Protein AF-A0A8J3GR95-F1 (afdb_monomer_lite)

Structure (mmCIF, N/CA/C/O backbone):
data_AF-A0A8J3GR95-F1
#
_entry.id   AF-A0A8J3GR95-F1
#
loop_
_atom_site.group_PDB
_atom_site.id
_atom_site.type_symbol
_atom_site.label_atom_id
_atom_site.label_alt_id
_atom_site.label_comp_id
_atom_site.label_asym_id
_atom_site.label_entity_id
_atom_site.label_seq_id
_atom_site.pdbx_PDB_ins_code
_atom_site.Cartn_x
_atom_site.Cartn_y
_atom_site.Cartn_z
_atom_site.occupancy
_atom_site.B_iso_or_equiv
_atom_site.auth_seq_id
_atom_site.auth_comp_id
_atom_site.auth_asym_id
_atom_site.auth_atom_id
_atom_site.pdbx_PDB_model_num
ATOM 1 N N . MET A 1 1 ? -12.583 -8.282 16.397 1.00 66.81 1 MET A N 1
ATOM 2 C CA . MET A 1 1 ? -12.883 -7.918 14.992 1.00 66.81 1 MET A CA 1
ATOM 3 C C . MET A 1 1 ? -12.181 -6.630 14.562 1.00 66.81 1 MET A C 1
ATOM 5 O O . MET A 1 1 ? -11.466 -6.665 13.571 1.00 66.81 1 MET A O 1
ATOM 9 N N . LYS A 1 2 ? -12.258 -5.545 15.347 1.00 77.50 2 LYS A N 1
ATOM 10 C CA . LYS A 1 2 ? -11.601 -4.254 15.047 1.00 77.50 2 LYS A CA 1
ATOM 11 C C . LYS A 1 2 ? -10.073 -4.325 14.907 1.00 77.50 2 LYS A C 1
ATOM 13 O O . LYS A 1 2 ? -9.529 -3.815 13.937 1.00 77.50 2 LYS A O 1
ATOM 18 N N . VAL A 1 3 ? -9.390 -5.031 15.816 1.00 84.38 3 VAL A N 1
ATOM 19 C CA . VAL A 1 3 ? -7.919 -5.191 15.762 1.00 84.38 3 VAL A CA 1
ATOM 20 C C . VAL A 1 3 ? -7.475 -5.970 14.522 1.00 84.38 3 VAL A C 1
ATOM 22 O O . VAL A 1 3 ? -6.514 -5.584 13.872 1.00 84.38 3 VAL A O 1
ATOM 25 N N . PHE A 1 4 ? -8.193 -7.033 14.149 1.00 86.44 4 PHE A N 1
ATOM 26 C CA . PHE A 1 4 ? -7.881 -7.795 12.937 1.00 86.44 4 PHE A CA 1
ATOM 27 C C . PHE A 1 4 ? -8.058 -6.940 11.675 1.00 86.44 4 PHE A C 1
ATOM 29 O O . PHE A 1 4 ? -7.159 -6.891 10.844 1.00 86.44 4 PHE A O 1
ATOM 36 N N . ALA A 1 5 ? -9.169 -6.204 11.564 1.00 87.38 5 ALA A N 1
ATOM 37 C CA . ALA A 1 5 ? -9.405 -5.289 10.448 1.00 87.38 5 ALA A CA 1
ATOM 38 C C . ALA A 1 5 ? -8.350 -4.167 10.375 1.00 87.38 5 ALA A C 1
ATOM 40 O O . ALA A 1 5 ? -7.886 -3.833 9.286 1.00 87.38 5 ALA A O 1
ATOM 41 N N . PHE A 1 6 ? -7.909 -3.644 11.524 1.00 87.75 6 PHE A N 1
ATOM 42 C CA . PHE A 1 6 ? -6.791 -2.704 11.599 1.00 87.75 6 PHE A CA 1
ATOM 43 C C . PHE A 1 6 ? -5.482 -3.323 11.092 1.00 87.75 6 PHE A C 1
ATOM 45 O O . PHE A 1 6 ? -4.804 -2.711 10.276 1.00 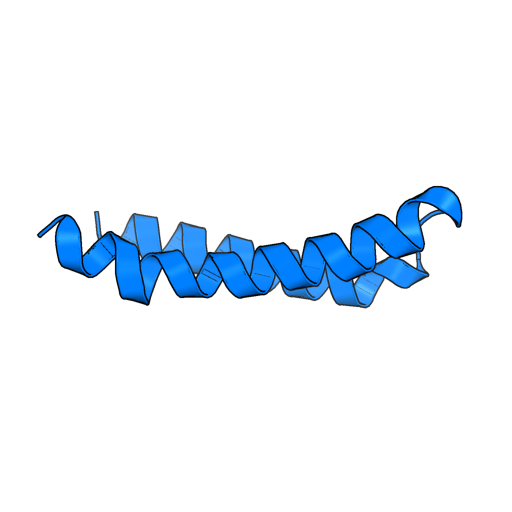87.75 6 PHE A O 1
ATOM 52 N N . LEU A 1 7 ? -5.139 -4.541 11.522 1.00 93.06 7 LEU A N 1
ATOM 53 C CA . LEU A 1 7 ? -3.919 -5.222 11.076 1.00 93.06 7 LEU A CA 1
ATOM 54 C C . LEU A 1 7 ? -3.932 -5.491 9.567 1.00 93.06 7 LEU A C 1
ATOM 56 O O . LEU A 1 7 ? -2.916 -5.298 8.905 1.00 93.06 7 LEU A O 1
ATOM 60 N N . VAL A 1 8 ? -5.083 -5.883 9.014 1.00 92.56 8 VAL A N 1
ATOM 61 C CA . VAL A 1 8 ? -5.253 -6.061 7.565 1.00 92.56 8 VAL A CA 1
ATOM 62 C C . VAL A 1 8 ? -5.075 -4.733 6.827 1.00 92.56 8 VAL A C 1
ATOM 64 O O . VAL A 1 8 ? -4.337 -4.684 5.848 1.00 92.56 8 VAL A O 1
ATOM 67 N N . SER A 1 9 ? -5.696 -3.654 7.310 1.00 93.12 9 SER A N 1
ATOM 68 C CA . SER A 1 9 ? -5.547 -2.306 6.745 1.00 93.12 9 SER A CA 1
ATOM 69 C C . SER A 1 9 ? -4.088 -1.832 6.796 1.00 93.12 9 SER A C 1
ATOM 71 O O . SER A 1 9 ? -3.546 -1.410 5.778 1.00 93.12 9 SER A O 1
ATOM 73 N N . LEU A 1 10 ? -3.405 -2.008 7.929 1.00 93.88 10 LEU A N 1
ATOM 74 C CA . LEU A 1 10 ? -1.994 -1.662 8.093 1.00 93.88 10 LEU A CA 1
ATOM 75 C C . LEU A 1 10 ? -1.093 -2.445 7.128 1.00 93.88 10 LEU A C 1
ATOM 77 O O . LEU A 1 10 ? -0.216 -1.860 6.495 1.00 93.88 10 LEU A O 1
ATOM 81 N N . ALA A 1 11 ? -1.320 -3.753 6.984 1.00 96.19 11 ALA A N 1
ATOM 82 C CA . ALA A 1 11 ? -0.568 -4.587 6.052 1.00 96.19 11 ALA A CA 1
ATOM 83 C C . ALA A 1 11 ? -0.786 -4.155 4.592 1.00 96.19 11 ALA A C 1
ATOM 85 O O . ALA A 1 11 ? 0.177 -4.060 3.835 1.00 96.19 11 ALA A O 1
ATOM 86 N N . LEU A 1 12 ? -2.026 -3.836 4.209 1.00 95.94 12 LEU A N 1
ATOM 87 C CA . LEU A 1 12 ? -2.369 -3.313 2.881 1.00 95.94 12 LEU A CA 1
ATOM 88 C C . LEU A 1 12 ? -1.721 -1.951 2.613 1.00 95.94 12 LEU A C 1
ATOM 90 O O . LEU A 1 12 ? -1.230 -1.715 1.513 1.00 95.94 12 LEU A O 1
ATOM 94 N N . PHE A 1 13 ? -1.680 -1.076 3.619 1.00 96.56 13 PHE A N 1
ATOM 95 C CA . PHE A 1 13 ? -1.060 0.241 3.516 1.00 96.56 13 PHE A CA 1
ATOM 96 C C . PHE A 1 13 ? 0.455 0.138 3.316 1.00 96.56 13 PHE A C 1
ATOM 98 O O . PHE A 1 13 ? 0.995 0.679 2.353 1.00 96.56 13 PHE A O 1
ATOM 105 N N . LEU A 1 14 ? 1.143 -0.599 4.194 1.00 97.69 14 LEU A N 1
ATOM 106 C CA . LEU A 1 14 ? 2.595 -0.780 4.120 1.00 97.69 14 LEU A CA 1
ATOM 107 C C . LEU A 1 14 ? 3.002 -1.570 2.872 1.00 97.69 14 LEU A C 1
ATOM 109 O O . LEU A 1 14 ? 3.967 -1.209 2.202 1.00 97.69 14 LEU A O 1
ATOM 113 N N . GLY A 1 15 ? 2.241 -2.612 2.531 1.00 97.00 15 GLY A N 1
ATOM 114 C CA . GLY A 1 15 ? 2.437 -3.388 1.312 1.00 97.00 15 GLY A CA 1
ATOM 115 C C . GLY A 1 15 ? 2.224 -2.546 0.058 1.00 97.00 15 GLY A C 1
ATOM 116 O O . GLY A 1 15 ? 3.047 -2.596 -0.848 1.00 97.00 15 GLY A O 1
ATOM 117 N N . GLY A 1 16 ? 1.178 -1.719 0.022 1.00 96.50 16 GLY A N 1
ATOM 118 C CA . GLY A 1 16 ? 0.914 -0.799 -1.082 1.00 96.50 16 GLY A CA 1
ATOM 119 C C . GLY A 1 16 ? 2.007 0.258 -1.248 1.00 96.50 16 GLY A C 1
ATOM 120 O O . GLY A 1 16 ? 2.465 0.474 -2.366 1.00 96.50 16 GLY A O 1
ATOM 121 N N . LEU A 1 17 ? 2.490 0.851 -0.147 1.00 96.56 17 LEU A N 1
ATOM 122 C CA . LEU A 1 17 ? 3.621 1.787 -0.162 1.00 96.56 17 LEU A CA 1
ATOM 123 C C . LEU A 1 17 ? 4.902 1.136 -0.686 1.00 96.56 17 LEU A C 1
ATOM 125 O O . LEU A 1 17 ? 5.588 1.726 -1.519 1.00 96.56 17 LEU A O 1
ATOM 129 N N . ALA A 1 18 ? 5.214 -0.077 -0.225 1.00 96.44 18 ALA A N 1
ATOM 130 C CA . ALA A 1 18 ? 6.366 -0.824 -0.710 1.00 96.44 18 ALA A CA 1
ATOM 131 C C . ALA A 1 18 ? 6.219 -1.158 -2.202 1.00 96.44 18 ALA A C 1
ATOM 133 O O . ALA A 1 18 ? 7.142 -0.924 -2.972 1.00 96.44 18 ALA A O 1
ATOM 134 N N . LEU A 1 19 ? 5.054 -1.643 -2.632 1.00 94.81 19 LEU A N 1
ATOM 135 C CA . LEU A 1 19 ? 4.796 -2.031 -4.019 1.00 94.81 19 LEU A CA 1
ATOM 136 C C . LEU A 1 19 ? 4.879 -0.829 -4.978 1.00 94.81 19 LEU A C 1
ATOM 138 O O . LEU A 1 19 ? 5.487 -0.938 -6.037 1.00 94.81 19 LEU A O 1
ATOM 142 N N . PHE A 1 20 ? 4.352 0.329 -4.568 1.00 91.38 20 PHE A N 1
ATOM 143 C CA . PHE A 1 20 ? 4.485 1.599 -5.286 1.00 91.38 20 PHE A CA 1
ATOM 144 C C . PHE A 1 20 ? 5.936 2.111 -5.306 1.00 91.38 20 PHE A C 1
ATOM 146 O O . PHE A 1 20 ? 6.431 2.510 -6.357 1.00 91.38 20 PHE A O 1
ATOM 153 N N . GLY A 1 21 ? 6.637 2.080 -4.168 1.00 93.56 21 GLY A N 1
ATOM 154 C CA . GLY A 1 21 ? 8.003 2.601 -4.050 1.00 93.56 21 GLY A CA 1
ATOM 155 C C . GLY A 1 21 ? 9.048 1.746 -4.771 1.00 93.56 21 GLY A C 1
ATOM 156 O O . GLY A 1 21 ? 9.967 2.279 -5.388 1.00 93.56 21 GLY A O 1
ATOM 157 N N . TYR A 1 22 ? 8.880 0.422 -4.746 1.00 95.44 22 TYR A N 1
ATOM 158 C CA . TYR A 1 22 ? 9.731 -0.538 -5.452 1.00 95.44 22 TYR A CA 1
ATOM 159 C C . TYR A 1 22 ? 9.247 -0.853 -6.866 1.00 95.44 22 TYR A C 1
ATOM 161 O O . TYR A 1 22 ? 9.908 -1.630 -7.554 1.00 95.44 22 TYR A O 1
ATOM 169 N N . ALA A 1 23 ? 8.156 -0.240 -7.337 1.00 94.62 23 ALA A N 1
ATOM 170 C CA . ALA A 1 23 ? 7.621 -0.476 -8.676 1.00 94.62 23 ALA A CA 1
ATOM 171 C C . ALA A 1 23 ? 8.707 -0.370 -9.750 1.00 94.62 23 ALA A C 1
ATOM 173 O O . ALA A 1 23 ? 8.773 -1.217 -10.634 1.00 94.62 23 ALA A O 1
ATOM 174 N N . PHE A 1 24 ? 9.619 0.598 -9.594 1.00 92.88 24 PHE A N 1
ATOM 175 C CA . PHE A 1 24 ? 10.702 0.860 -10.537 1.00 92.88 24 PHE A CA 1
ATOM 176 C C . PHE A 1 24 ? 11.844 -0.175 -10.528 1.00 92.88 24 PHE A C 1
ATOM 178 O O . PHE A 1 24 ? 12.758 -0.108 -11.348 1.00 92.88 24 PHE A O 1
ATOM 185 N N . THR A 1 25 ? 11.801 -1.142 -9.613 1.00 94.69 25 THR A N 1
ATOM 186 C CA . THR A 1 25 ? 12.755 -2.259 -9.540 1.00 94.69 25 THR A CA 1
ATOM 187 C C . THR A 1 25 ? 12.228 -3.539 -10.189 1.00 94.69 25 THR A C 1
ATOM 189 O O . THR A 1 25 ? 12.984 -4.497 -10.345 1.00 94.69 25 THR A O 1
ATOM 192 N N . PHE A 1 26 ? 10.950 -3.570 -10.583 1.00 91.81 26 PHE A N 1
ATOM 193 C CA . PHE A 1 26 ? 10.369 -4.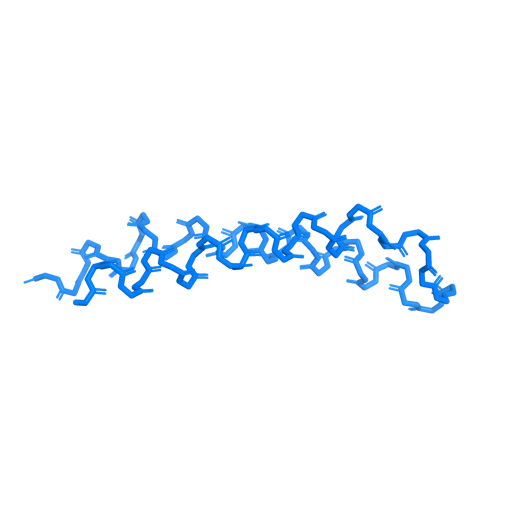687 -11.326 1.00 91.81 26 PHE A CA 1
ATOM 194 C C . PHE A 1 26 ? 10.768 -4.649 -12.809 1.00 91.81 26 PHE A C 1
ATOM 196 O O . PHE A 1 26 ? 11.334 -3.666 -13.288 1.00 91.81 26 PHE A O 1
ATOM 203 N N . SER A 1 27 ? 10.474 -5.729 -13.541 1.00 91.19 27 SER A N 1
ATOM 204 C CA . SER A 1 27 ? 10.616 -5.755 -15.002 1.00 91.19 27 SER A CA 1
ATOM 205 C C . SER A 1 27 ? 9.765 -4.660 -15.657 1.00 91.19 27 SER A C 1
ATOM 207 O O . SER A 1 27 ? 8.750 -4.249 -15.091 1.00 91.19 27 SER A O 1
ATOM 209 N N . GLU A 1 28 ? 10.154 -4.206 -16.854 1.00 87.56 28 GLU A N 1
ATOM 210 C CA . GLU A 1 28 ? 9.471 -3.103 -17.557 1.00 87.56 28 GLU A CA 1
ATOM 211 C C . GLU A 1 28 ? 7.958 -3.342 -17.696 1.00 87.56 28 GLU A C 1
ATOM 213 O O . GLU A 1 28 ? 7.164 -2.440 -17.435 1.00 87.56 28 GLU A O 1
ATOM 218 N N . ASP A 1 29 ? 7.550 -4.583 -17.971 1.00 89.81 29 ASP A N 1
ATOM 219 C CA . ASP A 1 29 ? 6.137 -4.970 -18.096 1.00 89.81 29 ASP A CA 1
ATOM 220 C C . ASP A 1 29 ? 5.334 -4.814 -16.790 1.00 89.81 29 ASP A C 1
ATOM 222 O O . ASP A 1 29 ? 4.111 -4.664 -16.807 1.00 89.81 29 ASP A O 1
ATOM 226 N N . LEU A 1 30 ? 6.007 -4.865 -15.637 1.00 92.06 30 LEU A N 1
ATOM 227 C CA . LEU A 1 30 ? 5.386 -4.841 -14.312 1.00 92.06 30 LEU A CA 1
ATOM 228 C C . LEU A 1 30 ? 5.531 -3.493 -13.599 1.00 92.06 30 LEU A C 1
ATOM 230 O O . LEU A 1 30 ? 4.862 -3.295 -12.586 1.00 92.06 30 LEU A O 1
ATOM 234 N N . HIS A 1 31 ? 6.329 -2.550 -14.117 1.00 92.50 31 HIS A N 1
ATOM 235 C CA . HIS A 1 31 ? 6.485 -1.202 -13.541 1.00 92.50 31 HIS A CA 1
ATOM 236 C C . HIS A 1 31 ? 5.144 -0.511 -13.345 1.00 92.50 31 HIS A C 1
ATOM 238 O O . HIS A 1 31 ? 4.807 -0.072 -12.247 1.00 92.50 31 HIS A O 1
ATOM 244 N N .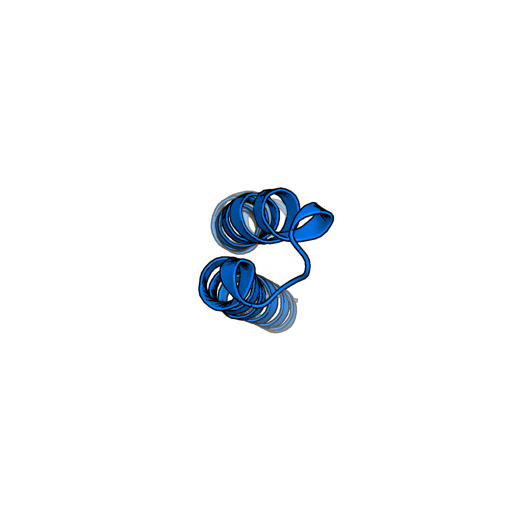 THR A 1 32 ? 4.359 -0.431 -14.418 1.00 93.25 32 THR A N 1
ATOM 245 C CA . THR A 1 32 ? 3.086 0.291 -14.421 1.00 93.25 32 THR A CA 1
ATOM 246 C C . THR A 1 32 ? 2.085 -0.363 -13.476 1.00 93.25 32 THR A C 1
ATOM 248 O O . THR A 1 32 ? 1.428 0.322 -12.692 1.00 93.25 32 THR A O 1
ATOM 251 N N . ILE A 1 33 ? 2.006 -1.695 -13.503 1.00 94.69 33 ILE A N 1
ATOM 252 C CA . ILE A 1 33 ? 1.095 -2.461 -12.648 1.00 94.69 33 ILE A CA 1
ATOM 253 C C . ILE A 1 33 ? 1.519 -2.352 -11.179 1.00 94.69 33 ILE A C 1
ATOM 255 O O . ILE A 1 33 ? 0.667 -2.140 -10.323 1.00 94.69 33 ILE A O 1
ATOM 259 N N . GLY A 1 34 ? 2.816 -2.439 -10.879 1.00 95.12 34 GLY A N 1
ATOM 260 C CA . GLY A 1 34 ? 3.351 -2.266 -9.529 1.00 95.12 34 GLY A CA 1
ATOM 261 C C . GLY A 1 34 ? 3.089 -0.863 -8.982 1.00 95.12 34 GLY A C 1
ATOM 262 O O . GLY A 1 34 ? 2.626 -0.704 -7.858 1.00 95.12 34 GLY A O 1
ATOM 263 N N . PHE A 1 35 ? 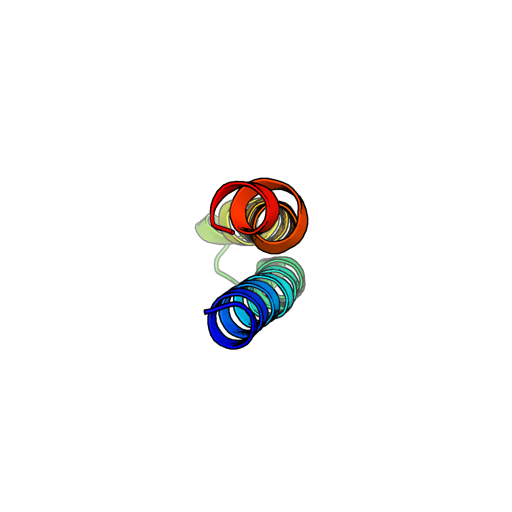3.286 0.169 -9.798 1.00 94.50 35 PHE A N 1
ATOM 264 C CA . PHE A 1 35 ? 3.069 1.550 -9.378 1.00 94.50 35 PHE A CA 1
ATOM 265 C C . PHE A 1 35 ? 1.589 1.837 -9.088 1.00 94.50 35 PHE A C 1
ATOM 267 O O . PHE A 1 35 ? 1.229 2.218 -7.972 1.00 94.50 35 PHE A O 1
ATOM 274 N N . PHE A 1 36 ? 0.706 1.603 -10.066 1.00 96.69 36 PHE A N 1
ATOM 275 C CA . PHE A 1 36 ? -0.726 1.875 -9.909 1.00 96.69 36 PHE A CA 1
ATOM 276 C C . PHE A 1 36 ? -1.414 0.885 -8.967 1.00 96.69 36 PHE A C 1
ATOM 278 O O . PHE A 1 36 ? -2.292 1.280 -8.202 1.00 96.69 36 PHE A O 1
ATOM 285 N N . GLY A 1 37 ? -0.992 -0.380 -8.961 1.00 95.81 37 GLY A N 1
ATOM 286 C CA . GLY A 1 37 ? -1.466 -1.379 -8.007 1.00 95.81 37 GLY A CA 1
ATOM 287 C C . GLY A 1 37 ? -1.140 -0.993 -6.566 1.00 95.81 37 GLY A C 1
ATOM 288 O O . GLY A 1 37 ? -1.984 -1.152 -5.686 1.00 95.81 37 GLY A O 1
ATOM 289 N N . GLY A 1 38 ? 0.036 -0.405 -6.329 1.00 95.94 38 GLY A N 1
ATOM 290 C CA . GLY A 1 38 ? 0.442 0.087 -5.013 1.00 95.94 38 GLY A CA 1
ATOM 291 C C . GLY A 1 38 ? -0.422 1.258 -4.551 1.00 95.94 38 GLY A C 1
ATOM 292 O O . GLY A 1 38 ? -0.898 1.260 -3.416 1.00 95.94 38 GLY A O 1
ATOM 293 N N . ILE A 1 39 ? -0.718 2.199 -5.453 1.00 95.94 39 ILE A N 1
ATOM 294 C CA . ILE A 1 39 ? -1.648 3.309 -5.189 1.00 95.94 39 ILE A CA 1
ATOM 295 C C . ILE A 1 39 ? -3.034 2.773 -4.809 1.00 95.94 39 ILE A C 1
ATOM 297 O O . ILE A 1 39 ? -3.580 3.168 -3.779 1.00 95.94 39 ILE A O 1
ATOM 301 N N . VAL A 1 40 ? -3.585 1.837 -5.589 1.00 96.19 40 VAL A N 1
ATOM 302 C CA . VAL A 1 40 ? -4.896 1.229 -5.307 1.00 96.19 40 VAL A CA 1
ATOM 303 C C . VAL A 1 40 ? -4.889 0.501 -3.961 1.00 96.19 40 VAL A C 1
ATOM 305 O O . VAL A 1 40 ? -5.823 0.667 -3.177 1.00 96.19 40 VAL A O 1
ATOM 308 N N . ALA A 1 41 ? -3.834 -0.255 -3.651 1.00 95.81 41 ALA A N 1
ATOM 309 C CA . ALA A 1 41 ? -3.682 -0.942 -2.370 1.00 95.81 41 ALA A CA 1
ATOM 310 C C . ALA A 1 41 ? -3.677 0.040 -1.183 1.00 95.81 41 ALA A C 1
ATOM 312 O O . ALA A 1 41 ? -4.391 -0.172 -0.201 1.00 95.81 41 ALA A O 1
ATOM 313 N N . VAL A 1 42 ? -2.952 1.159 -1.298 1.00 95.88 42 VAL A N 1
ATOM 314 C CA . VAL A 1 42 ? -2.959 2.231 -0.291 1.00 95.88 42 VAL A CA 1
ATOM 315 C C . VAL A 1 42 ? -4.353 2.846 -0.157 1.00 95.88 42 VAL A C 1
ATOM 317 O O . VAL A 1 42 ? -4.840 2.997 0.961 1.00 95.88 42 VAL A O 1
ATOM 320 N N . SER A 1 43 ? -5.045 3.150 -1.256 1.00 94.50 43 SER A N 1
ATOM 321 C CA . SER A 1 43 ? -6.407 3.697 -1.198 1.00 94.50 43 SER A CA 1
ATOM 322 C C . SER A 1 43 ? -7.397 2.733 -0.531 1.00 94.50 43 SER A C 1
ATOM 324 O O . SER A 1 43 ? -8.174 3.142 0.333 1.00 94.50 43 SER A O 1
ATOM 326 N N . LEU A 1 44 ? -7.339 1.441 -0.867 1.00 92.94 44 LEU A N 1
ATOM 327 C CA . LEU A 1 44 ? -8.195 0.409 -0.271 1.00 92.94 44 LEU A CA 1
ATOM 328 C C . LEU A 1 44 ? -7.903 0.194 1.215 1.00 92.94 44 LEU A C 1
ATOM 330 O O . LEU A 1 44 ? -8.828 -0.080 1.981 1.00 92.94 44 LEU A O 1
ATOM 334 N N . SER A 1 45 ? -6.650 0.372 1.643 1.00 94.00 45 SER A N 1
ATOM 335 C CA . SER A 1 45 ? -6.282 0.280 3.056 1.00 94.00 45 SER A CA 1
ATOM 336 C C . SER A 1 45 ? -7.084 1.257 3.920 1.00 94.00 45 SER A C 1
ATOM 338 O O . SER A 1 45 ? -7.504 0.885 5.011 1.00 94.00 45 SER A O 1
ATOM 340 N N . LEU A 1 46 ? -7.380 2.458 3.407 1.00 88.56 46 LEU A N 1
ATOM 341 C CA . LEU A 1 46 ? -8.149 3.490 4.106 1.00 88.56 46 LEU A CA 1
ATOM 342 C C . LEU A 1 46 ? -9.655 3.190 4.085 1.00 88.56 46 LEU A C 1
ATOM 344 O O . LEU A 1 46 ? -10.373 3.514 5.028 1.00 88.56 46 LEU A O 1
ATOM 348 N N . MET A 1 47 ? -10.151 2.515 3.049 1.00 89.38 47 MET A N 1
ATOM 349 C CA . MET A 1 47 ? -11.570 2.161 2.946 1.00 89.38 47 MET A CA 1
ATOM 350 C C . MET A 1 47 ? -12.025 1.228 4.083 1.00 89.38 47 MET A C 1
ATOM 352 O O . MET A 1 47 ? -13.145 1.359 4.576 1.00 89.38 47 MET A O 1
ATOM 356 N N . ILE A 1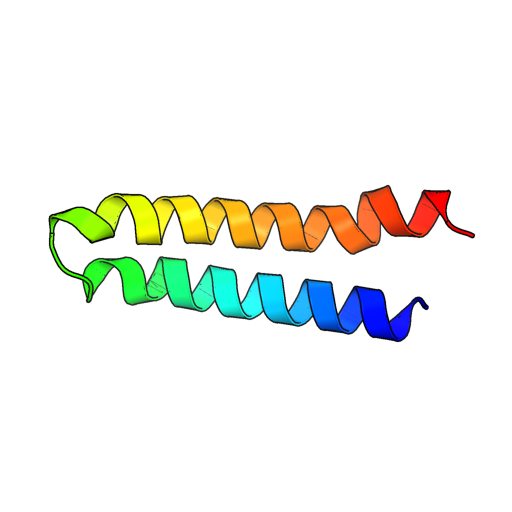 48 ? -11.155 0.320 4.536 1.00 80.56 48 ILE A N 1
ATOM 357 C CA . ILE A 1 48 ? -11.456 -0.654 5.598 1.00 80.56 48 ILE A CA 1
ATOM 358 C C . ILE A 1 48 ? -11.844 0.028 6.931 1.00 80.56 48 ILE A C 1
ATOM 360 O O . ILE A 1 48 ? -12.950 -0.236 7.412 1.00 80.56 48 ILE A O 1
ATOM 364 N N . PRO A 1 49 ? -11.010 0.900 7.539 1.00 78.12 49 PRO A N 1
ATOM 365 C CA . PRO A 1 49 ? -11.355 1.582 8.783 1.00 78.12 49 PRO A CA 1
ATOM 366 C C . PRO A 1 49 ? -12.485 2.596 8.622 1.00 78.12 49 PRO A C 1
ATOM 368 O O . PRO A 1 49 ? -13.329 2.675 9.508 1.00 78.12 49 PRO A O 1
ATOM 371 N N . PHE A 1 50 ? -12.529 3.345 7.516 1.00 76.88 50 PHE A N 1
ATOM 372 C CA . PHE A 1 50 ? -13.471 4.460 7.389 1.00 76.88 50 PHE A CA 1
ATOM 373 C C . PHE A 1 50 ? -14.870 4.062 6.914 1.00 76.88 50 PHE A C 1
ATOM 375 O O . PHE A 1 50 ? -15.823 4.731 7.272 1.00 76.88 50 PHE A O 1
ATOM 382 N N . HIS A 1 51 ? -15.017 3.013 6.100 1.00 78.94 51 HIS A N 1
ATOM 383 C CA . HIS A 1 51 ? -16.314 2.687 5.483 1.00 78.94 51 HIS A CA 1
ATOM 384 C C . HIS A 1 51 ? -16.845 1.310 5.876 1.00 78.94 51 HIS A C 1
ATOM 386 O O . HIS A 1 51 ? -18.059 1.109 5.924 1.00 78.94 51 HIS A O 1
ATOM 392 N N . LEU A 1 52 ? -15.955 0.344 6.122 1.00 74.88 52 LEU A N 1
ATOM 393 C CA . LEU A 1 52 ? -16.357 -1.037 6.388 1.00 74.88 52 LEU A CA 1
ATOM 394 C C . LEU A 1 52 ? -16.606 -1.281 7.880 1.00 74.88 52 LEU A C 1
ATOM 396 O O . LEU A 1 52 ? -17.590 -1.918 8.244 1.00 74.88 52 LEU A O 1
ATOM 400 N N . LEU A 1 53 ? -15.735 -0.752 8.740 1.00 73.25 53 LEU A N 1
ATOM 401 C CA . LEU A 1 53 ? -15.826 -0.928 10.191 1.00 73.25 53 LEU A CA 1
ATOM 402 C C . LEU A 1 53 ? -17.009 -0.182 10.832 1.00 73.25 53 LEU A C 1
ATOM 404 O O . LEU A 1 53 ? -17.538 -0.681 11.816 1.00 73.25 53 LEU A O 1
ATOM 408 N N . GLU A 1 54 ? -17.477 0.933 10.261 1.00 67.12 54 GLU A N 1
ATOM 409 C CA . GLU A 1 54 ? -18.677 1.649 10.743 1.00 67.12 54 GLU A CA 1
ATOM 410 C C . GLU A 1 54 ? -19.992 0.883 10.521 1.00 67.12 54 GLU A C 1
ATOM 412 O O . GLU A 1 54 ? -20.979 1.159 11.193 1.00 67.12 54 GLU A O 1
ATOM 417 N N . ARG A 1 55 ? -20.035 -0.061 9.570 1.00 62.34 55 ARG A N 1
ATOM 418 C CA . ARG A 1 55 ? -21.267 -0.784 9.195 1.00 62.34 55 ARG A CA 1
ATOM 419 C C . ARG A 1 55 ? -21.396 -2.176 9.813 1.00 62.34 55 ARG A C 1
ATOM 421 O O . ARG A 1 55 ? -22.401 -2.841 9.580 1.00 62.34 55 ARG A O 1
ATOM 428 N N . LEU A 1 56 ? -20.357 -2.644 10.502 1.00 59.62 56 LEU A N 1
ATOM 429 C CA . LEU A 1 56 ? -20.258 -4.004 11.045 1.00 59.62 56 LEU A CA 1
ATOM 430 C C . LEU A 1 56 ? -20.327 -4.048 12.583 1.00 59.62 56 LEU A C 1
ATOM 432 O O . LEU A 1 56 ? -20.227 -5.140 13.144 1.00 59.62 56 LEU A O 1
ATOM 436 N N . ASP A 1 57 ? -20.465 -2.888 13.234 1.00 55.78 57 ASP A N 1
ATOM 437 C CA . ASP A 1 57 ? -20.848 -2.746 14.649 1.00 55.78 57 ASP A CA 1
ATOM 438 C C . ASP A 1 57 ? -22.379 -2.758 14.795 1.00 55.78 57 ASP A C 1
ATOM 440 O O .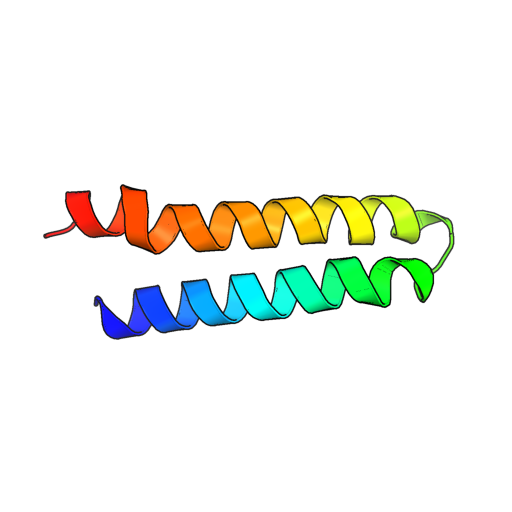 ASP A 1 57 ? -22.857 -3.326 15.804 1.00 55.78 57 ASP A O 1
#

Radius of gyration: 13.19 Å; chains: 1; bounding box: 34×12×34 Å

Secondary structure (DSSP, 8-state):
-HHHHHHHHHHHHHHHHHHHHTGGGS-HHHHHHHHHHHHHHHHHHHHIIIIIGGG--

pLDDT: mean 88.68, std 10.24, range [55.78, 97.69]

Sequence (57 aa):
MKVFAFLVSLALFLGGLALFGYAFTFSEDLHTIGFFGGIVAVSLSLMIPFHLLERLD

Foldseek 3Di:
DVVVLLVQLVCLQVCLVCLLVCLVVDDPVRSVVSNVVSVVSNVVSVCSVPPVVVVPD

Organism: NCBI:txid2708254